Protein AF-A0A3B3ZWJ5-F1 (afdb_monomer)

pLDDT: mean 73.34, std 18.1, range [42.25, 98.38]

Organism: NCBI:txid409849

Mean predicted aligned error: 19.75 Å

Radius of gyration: 37.7 Å; Cα contacts (8 Å, |Δi|>4): 11; chains: 1; bounding box: 51×61×114 Å

Foldseek 3Di:
DPDVVVVVVVVVVVPPDDDDDDDDDDDDPPPDPDDPDPVVVVVVVVVVPPPPPVPPPDCVVVVCCQQPPPPVDDNQCSVDPVSVVVVVVVVVVVVVVVVVVVVVVVVVVDDDDDD

Structure (mmCIF, N/CA/C/O backbone):
data_AF-A0A3B3ZWJ5-F1
#
_entry.id   AF-A0A3B3ZWJ5-F1
#
loop_
_atom_site.group_PDB
_atom_site.id
_atom_site.type_symbol
_atom_site.label_atom_id
_atom_site.label_alt_id
_atom_site.label_comp_id
_atom_site.label_asym_id
_atom_site.label_entity_id
_atom_site.label_seq_id
_atom_site.pdbx_PDB_ins_code
_atom_site.Cartn_x
_atom_site.Cartn_y
_atom_site.Cartn_z
_atom_site.occupancy
_atom_site.B_iso_or_equiv
_atom_site.auth_seq_id
_atom_site.auth_comp_id
_atom_site.auth_asym_id
_atom_site.auth_atom_id
_atom_site.pdbx_PDB_model_num
ATOM 1 N N . MET A 1 1 ? -0.677 -21.384 -73.980 1.00 55.12 1 MET A N 1
ATOM 2 C CA . MET A 1 1 ? -0.555 -19.947 -73.640 1.00 55.12 1 MET A CA 1
ATOM 3 C C . MET A 1 1 ? -0.306 -19.825 -72.142 1.00 55.12 1 MET A C 1
ATOM 5 O O . MET A 1 1 ? -0.897 -20.605 -71.415 1.00 55.12 1 MET A O 1
ATOM 9 N N . SER A 1 2 ? 0.531 -18.880 -71.693 1.00 57.34 2 SER A N 1
ATOM 10 C CA . SER A 1 2 ? 0.799 -18.556 -70.269 1.00 57.34 2 SER A CA 1
ATOM 11 C C . SER A 1 2 ? 2.031 -19.177 -69.568 1.00 57.34 2 SER A C 1
ATOM 13 O O . SER A 1 2 ? 1.957 -19.631 -68.435 1.00 57.34 2 SER A O 1
ATOM 15 N N . THR A 1 3 ? 3.208 -19.120 -70.201 1.00 55.00 3 THR A N 1
ATOM 16 C CA . THR A 1 3 ? 4.511 -19.111 -69.478 1.00 55.00 3 THR A CA 1
ATOM 17 C C . THR A 1 3 ? 5.513 -18.089 -70.039 1.00 55.00 3 THR A C 1
ATOM 19 O O . THR A 1 3 ? 6.445 -17.696 -69.341 1.00 55.00 3 THR A O 1
ATOM 22 N N . ALA A 1 4 ? 5.295 -17.573 -71.256 1.00 58.44 4 ALA A N 1
ATOM 23 C CA . ALA A 1 4 ? 6.148 -16.551 -71.873 1.00 58.44 4 ALA A CA 1
ATOM 24 C C . ALA A 1 4 ? 5.963 -15.135 -71.283 1.00 58.44 4 ALA A C 1
ATOM 26 O O . ALA A 1 4 ? 6.929 -14.381 -71.187 1.00 58.44 4 ALA A O 1
ATOM 27 N N . LEU A 1 5 ? 4.758 -14.777 -70.817 1.00 58.16 5 LEU A N 1
ATOM 28 C CA . LEU A 1 5 ? 4.488 -13.420 -70.310 1.00 58.16 5 LEU A CA 1
ATOM 29 C C . LEU A 1 5 ? 5.080 -13.153 -68.916 1.00 58.16 5 LEU A C 1
ATOM 31 O O . LEU A 1 5 ? 5.478 -12.030 -68.624 1.00 58.16 5 LEU A O 1
ATOM 35 N N . LEU A 1 6 ? 5.233 -14.184 -68.079 1.00 57.81 6 LEU A N 1
ATOM 36 C CA . LEU A 1 6 ? 5.831 -14.036 -66.745 1.00 57.81 6 LEU A CA 1
ATOM 37 C C . LEU A 1 6 ? 7.364 -13.942 -66.779 1.00 57.81 6 LEU A C 1
ATOM 39 O O . LEU A 1 6 ? 7.963 -13.381 -65.861 1.00 57.81 6 LEU A O 1
ATOM 43 N N . ARG A 1 7 ? 8.009 -14.441 -67.844 1.00 58.38 7 ARG A N 1
ATOM 44 C CA . ARG A 1 7 ? 9.450 -14.245 -68.066 1.00 58.38 7 ARG A CA 1
ATOM 45 C C . ARG A 1 7 ? 9.746 -12.822 -68.547 1.00 58.38 7 ARG A C 1
ATOM 47 O O . ARG A 1 7 ? 10.710 -12.229 -68.083 1.00 58.38 7 ARG A O 1
ATOM 54 N N . SER A 1 8 ? 8.862 -12.255 -69.372 1.00 56.69 8 SER A N 1
ATOM 55 C CA . SER A 1 8 ? 8.975 -10.876 -69.866 1.00 56.69 8 SER A CA 1
ATOM 56 C C . SER A 1 8 ? 8.788 -9.822 -68.765 1.00 56.69 8 SER A C 1
ATOM 58 O O . SER A 1 8 ? 9.443 -8.787 -68.798 1.00 56.69 8 SER A O 1
ATOM 60 N N . TYR A 1 9 ? 7.947 -10.082 -67.756 1.00 53.50 9 TYR A N 1
ATOM 61 C CA . TYR A 1 9 ? 7.706 -9.128 -66.660 1.00 53.50 9 TYR A CA 1
ATOM 62 C C . TYR A 1 9 ? 8.855 -9.065 -65.634 1.00 53.50 9 TYR A C 1
ATOM 64 O O . TYR A 1 9 ? 9.033 -8.062 -64.949 1.00 53.50 9 TYR A O 1
ATOM 72 N N . ARG A 1 10 ? 9.664 -10.130 -65.534 1.00 58.59 10 ARG A N 1
ATOM 73 C CA . ARG A 1 10 ? 10.832 -10.199 -64.637 1.00 58.59 10 ARG A CA 1
ATOM 74 C C . ARG A 1 10 ? 12.054 -9.465 -65.199 1.00 58.59 10 ARG A C 1
ATOM 76 O O . ARG A 1 10 ? 12.891 -9.005 -64.430 1.00 58.59 10 ARG A O 1
ATOM 83 N N . ASP A 1 11 ? 12.139 -9.333 -66.519 1.00 55.75 11 ASP A N 1
ATOM 84 C CA . ASP A 1 11 ? 13.268 -8.683 -67.195 1.00 55.75 11 ASP A CA 1
ATOM 85 C C . ASP A 1 11 ? 13.173 -7.146 -67.122 1.00 55.75 11 ASP A C 1
ATOM 87 O O . ASP A 1 11 ? 14.163 -6.428 -66.991 1.00 55.75 11 ASP A O 1
ATOM 91 N N . GLN A 1 12 ? 11.948 -6.615 -67.071 1.00 51.19 12 GLN A N 1
ATOM 92 C CA . GLN A 1 12 ? 11.705 -5.171 -67.062 1.00 51.19 12 GLN A CA 1
ATOM 93 C C . GLN A 1 12 ? 12.038 -4.487 -65.722 1.00 51.19 12 GLN A C 1
ATOM 95 O O . GLN A 1 12 ? 12.322 -3.292 -65.693 1.00 51.19 12 GLN A O 1
ATOM 100 N N . THR A 1 13 ? 12.078 -5.233 -64.611 1.00 56.16 13 THR A N 1
ATOM 101 C CA . THR A 1 13 ? 12.458 -4.702 -63.286 1.00 56.16 13 THR A CA 1
ATOM 102 C C . THR A 1 13 ? 13.966 -4.528 -63.093 1.00 56.16 13 THR A C 1
ATOM 104 O O . THR A 1 13 ? 14.389 -3.879 -62.139 1.00 56.16 13 THR A O 1
ATOM 107 N N . VAL A 1 14 ? 14.788 -5.091 -63.983 1.00 56.56 14 VAL A N 1
ATOM 108 C CA . VAL A 1 14 ? 16.257 -5.000 -63.899 1.00 56.56 14 VAL A CA 1
ATOM 109 C C . VAL A 1 14 ? 16.793 -3.822 -64.728 1.00 56.56 14 VAL A C 1
ATOM 111 O O . VAL A 1 14 ? 17.875 -3.311 -64.446 1.00 56.56 14 VAL A O 1
ATOM 114 N N . LEU A 1 15 ? 15.998 -3.298 -65.670 1.00 56.78 15 LEU A N 1
ATOM 115 C CA . LEU A 1 15 ? 16.386 -2.219 -66.587 1.00 56.78 15 LEU A CA 1
ATOM 116 C C . LEU A 1 15 ? 16.105 -0.790 -66.067 1.00 56.78 15 LEU A C 1
ATOM 118 O O . LEU A 1 15 ? 16.153 0.163 -66.838 1.00 56.78 15 LEU A O 1
ATOM 122 N N . SER A 1 16 ? 15.801 -0.611 -64.775 1.00 52.69 16 SER A N 1
ATOM 123 C CA . SER A 1 16 ? 15.567 0.715 -64.168 1.00 52.69 16 SER A CA 1
ATOM 124 C C . SER A 1 16 ? 16.740 1.231 -63.322 1.00 52.69 16 SER A C 1
ATOM 126 O O . SER A 1 16 ? 16.567 2.154 -62.525 1.00 52.69 16 SER A O 1
ATOM 128 N N . LYS A 1 17 ? 17.933 0.638 -63.452 1.00 57.53 17 LYS A N 1
ATOM 129 C CA . LYS A 1 17 ? 19.159 1.101 -62.783 1.00 57.53 17 LYS A CA 1
ATOM 130 C C . LYS A 1 17 ? 20.157 1.666 -63.792 1.00 57.53 17 LYS A C 1
ATOM 132 O O . LYS A 1 17 ? 21.190 1.069 -64.058 1.00 57.53 17 LYS A O 1
ATOM 137 N N . GLU A 1 18 ? 19.847 2.847 -64.307 1.00 55.88 18 GLU A N 1
ATOM 138 C CA . GLU A 1 18 ? 20.816 3.720 -64.978 1.0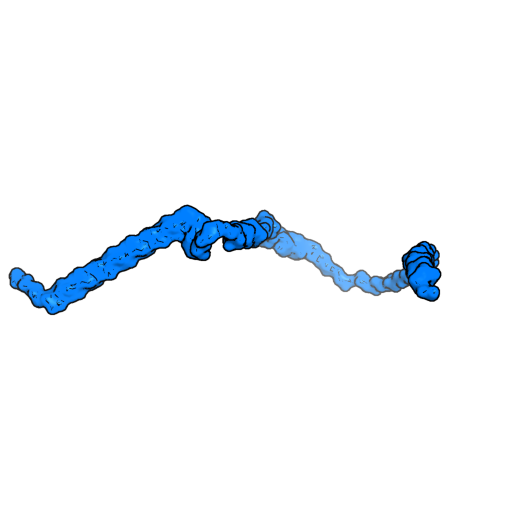0 55.88 18 GLU A CA 1
ATOM 139 C C . GLU A 1 18 ? 21.310 4.787 -63.976 1.00 55.88 18 GLU A C 1
ATOM 141 O O . GLU A 1 18 ? 20.480 5.463 -63.354 1.00 55.88 18 GLU A O 1
ATOM 146 N N . PRO A 1 19 ? 22.629 4.966 -63.777 1.00 52.88 19 PRO A N 1
ATOM 147 C CA . PRO A 1 19 ? 23.172 5.997 -62.900 1.00 52.88 19 PRO A CA 1
ATOM 148 C C . PRO A 1 19 ? 23.220 7.346 -63.632 1.00 52.88 19 PRO A C 1
ATOM 150 O O . PRO A 1 19 ? 24.039 7.549 -64.522 1.00 52.88 19 PRO A O 1
ATOM 153 N N . ARG A 1 20 ? 22.381 8.312 -63.235 1.00 47.09 20 ARG A N 1
ATOM 154 C CA . ARG A 1 20 ? 22.494 9.704 -63.708 1.00 47.09 20 ARG A CA 1
ATOM 155 C C . ARG A 1 20 ? 23.181 10.590 -62.670 1.00 47.09 20 ARG A C 1
ATOM 157 O O . ARG A 1 20 ? 22.578 10.986 -61.677 1.00 47.09 20 ARG A O 1
ATOM 164 N N . THR A 1 21 ? 24.420 10.965 -62.951 1.00 52.56 21 THR A N 1
ATOM 165 C CA . THR A 1 21 ? 25.017 12.253 -62.554 1.00 52.56 21 THR A CA 1
ATOM 166 C C . THR A 1 21 ? 25.292 13.046 -63.847 1.00 52.56 21 THR A C 1
ATOM 168 O O . THR A 1 21 ? 25.204 12.453 -64.923 1.00 52.56 21 THR A O 1
ATOM 171 N N . PRO A 1 22 ? 25.685 14.335 -63.841 1.00 54.38 22 PRO A N 1
ATOM 172 C CA . PRO A 1 22 ? 25.531 15.412 -62.855 1.00 54.38 22 PRO A CA 1
ATOM 173 C C . PRO A 1 22 ? 24.940 16.702 -63.497 1.00 54.38 22 PRO A C 1
ATOM 175 O O . PRO A 1 22 ? 25.341 17.086 -64.591 1.00 54.38 22 PRO A O 1
ATOM 178 N N . TYR A 1 23 ? 24.084 17.470 -62.805 1.00 42.25 23 TYR A N 1
ATOM 179 C CA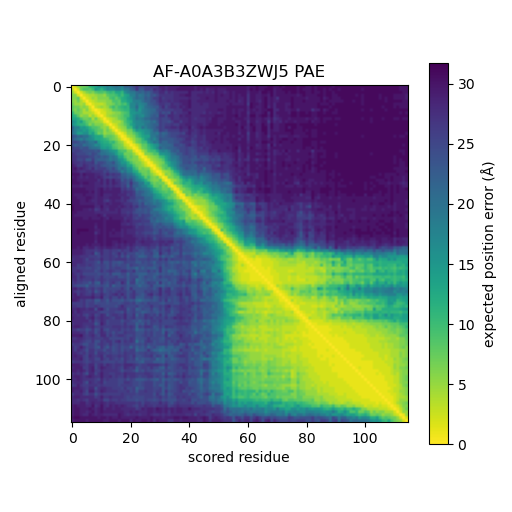 . TYR A 1 23 ? 23.997 18.916 -63.092 1.00 42.25 23 TYR A CA 1
ATOM 180 C C . TYR A 1 23 ? 23.586 19.764 -61.882 1.00 42.25 23 TYR A C 1
ATOM 182 O O . TYR A 1 23 ? 22.457 19.726 -61.397 1.00 42.25 23 TYR A O 1
ATOM 190 N N . SER A 1 24 ? 24.592 20.509 -61.424 1.00 48.47 24 SER A N 1
ATOM 191 C CA . SER A 1 24 ? 24.603 21.848 -60.833 1.00 48.47 24 SER A CA 1
ATOM 192 C C . SER A 1 24 ? 23.249 22.512 -60.548 1.00 48.47 24 SER A C 1
ATOM 194 O O . SER A 1 24 ? 22.551 22.964 -61.455 1.00 48.47 24 SER A O 1
ATOM 196 N N . ARG A 1 25 ? 22.935 22.690 -59.259 1.00 49.06 25 ARG A N 1
ATOM 197 C CA . ARG A 1 25 ? 21.978 23.704 -58.807 1.00 49.06 25 ARG A CA 1
ATOM 198 C C . ARG A 1 25 ? 22.743 24.758 -58.007 1.00 49.06 25 ARG A C 1
ATOM 200 O O . ARG A 1 25 ? 23.183 24.518 -56.888 1.00 49.06 25 ARG A O 1
ATOM 207 N N . SER A 1 26 ? 22.914 25.904 -58.655 1.00 52.75 26 SER A N 1
ATOM 208 C CA . SER A 1 26 ? 23.431 27.178 -58.161 1.00 52.75 26 SER A CA 1
ATOM 209 C C . SER A 1 26 ? 23.057 27.481 -56.706 1.00 52.75 26 SER A C 1
ATOM 211 O O . SER A 1 26 ? 21.877 27.575 -56.361 1.00 52.75 26 SER A O 1
ATOM 213 N N . THR A 1 27 ? 24.067 27.714 -55.874 1.00 57.62 27 THR A N 1
ATOM 214 C CA . THR A 1 27 ? 23.951 28.384 -54.579 1.00 57.62 27 THR A CA 1
ATOM 215 C C . THR A 1 27 ? 23.620 29.863 -54.791 1.00 57.62 27 THR A C 1
ATOM 217 O O . THR A 1 27 ? 24.408 30.576 -55.414 1.00 57.62 27 THR A O 1
ATOM 220 N N . PRO A 1 28 ? 22.509 30.395 -54.254 1.00 53.62 28 PRO A N 1
ATOM 221 C CA . PRO A 1 28 ? 22.390 31.831 -54.105 1.00 53.62 28 PRO A CA 1
ATOM 222 C C . PRO A 1 28 ? 23.211 32.244 -52.877 1.00 53.62 28 PRO A C 1
ATOM 224 O O . PRO A 1 28 ? 22.854 31.937 -51.739 1.00 53.62 28 PRO A O 1
ATOM 227 N N . GLN A 1 29 ? 24.325 32.937 -53.122 1.00 53.81 29 GLN A N 1
ATOM 228 C CA . GLN A 1 29 ? 25.047 33.735 -52.129 1.00 53.81 29 GLN A CA 1
ATOM 229 C C . GLN A 1 29 ? 24.080 34.752 -51.505 1.00 53.81 29 GLN A C 1
ATOM 231 O O . GLN A 1 29 ? 23.882 35.850 -52.021 1.00 53.81 29 GLN A O 1
ATOM 236 N N . ARG A 1 30 ? 23.446 34.386 -50.388 1.00 48.88 30 ARG A N 1
ATOM 237 C CA . ARG A 1 30 ? 22.723 35.331 -49.536 1.00 48.88 30 ARG A CA 1
ATOM 238 C C . ARG A 1 30 ? 23.699 35.920 -48.529 1.00 48.88 30 ARG A C 1
ATOM 240 O O . ARG A 1 30 ? 23.847 35.447 -47.406 1.00 48.88 30 ARG A O 1
ATOM 247 N N . HIS A 1 31 ? 24.350 36.988 -48.972 1.00 60.81 31 HIS A N 1
ATOM 248 C CA . HIS A 1 31 ? 24.917 38.017 -48.115 1.00 60.81 31 HIS A CA 1
ATOM 249 C C . HIS A 1 31 ? 23.800 38.578 -47.214 1.00 60.81 31 HIS A C 1
ATOM 251 O O . HIS A 1 31 ? 23.004 39.410 -47.638 1.00 60.81 31 HIS A O 1
ATOM 257 N N . LEU A 1 32 ? 23.729 38.087 -45.977 1.00 62.06 32 LEU A N 1
ATOM 258 C CA . LEU A 1 32 ? 23.146 38.763 -44.814 1.00 62.06 32 LEU A CA 1
ATOM 259 C C . LEU A 1 32 ? 23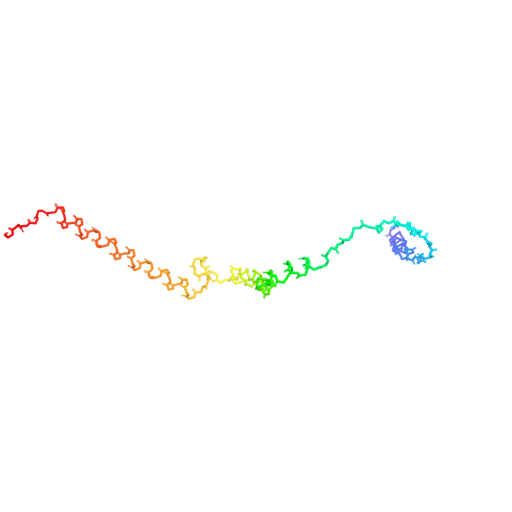.905 38.282 -43.570 1.00 62.06 32 LEU A C 1
ATOM 261 O O . LEU A 1 32 ? 23.399 37.580 -42.698 1.00 62.06 32 LEU A O 1
ATOM 265 N N . ARG A 1 33 ? 25.182 38.662 -43.510 1.00 60.75 33 ARG A N 1
ATOM 266 C CA . ARG A 1 33 ? 25.864 38.869 -42.232 1.00 60.75 33 ARG A CA 1
ATOM 267 C C . ARG A 1 33 ? 25.283 40.164 -41.688 1.00 60.75 33 ARG A C 1
ATOM 269 O O . ARG A 1 33 ? 25.358 41.130 -42.422 1.00 60.75 33 ARG A O 1
ATOM 276 N N . TRP A 1 34 ? 24.653 40.136 -40.513 1.00 52.53 34 TRP A N 1
ATOM 277 C CA . TRP A 1 34 ? 24.709 41.138 -39.428 1.00 52.53 34 TRP A CA 1
ATOM 278 C C . TRP A 1 34 ? 23.625 40.809 -38.392 1.00 52.53 34 TRP A C 1
ATOM 280 O O . TRP A 1 34 ? 22.678 41.553 -38.180 1.00 52.53 34 TRP A O 1
ATOM 290 N N . ILE A 1 35 ? 23.774 39.668 -37.721 1.00 62.19 35 ILE A N 1
ATOM 291 C CA . ILE A 1 35 ? 23.298 39.551 -36.344 1.00 62.19 35 ILE A CA 1
ATOM 292 C C . ILE A 1 35 ? 24.532 39.158 -35.548 1.00 62.19 35 ILE A C 1
ATOM 294 O O . ILE A 1 35 ? 24.982 38.011 -35.584 1.00 62.19 35 ILE A O 1
ATOM 298 N N . SER A 1 36 ? 25.136 40.150 -34.903 1.00 62.19 36 SER A N 1
ATOM 299 C CA . SER A 1 36 ? 26.155 39.973 -33.878 1.00 62.19 36 SER A CA 1
ATOM 300 C C . SER A 1 36 ? 25.545 39.168 -32.731 1.00 62.19 36 SER A C 1
ATOM 302 O O . SER A 1 36 ? 25.004 39.700 -31.769 1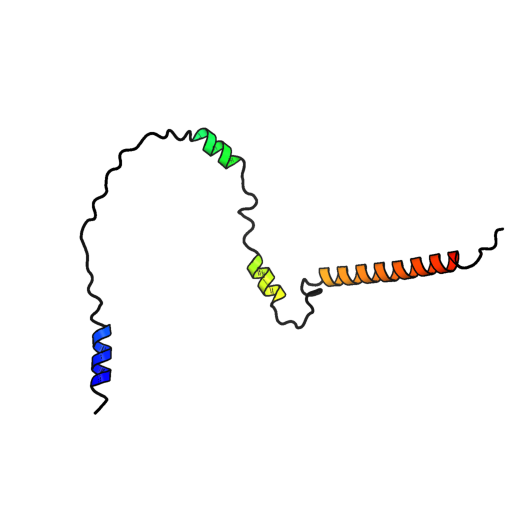.00 62.19 36 SER A O 1
ATOM 304 N N . SER A 1 37 ? 25.610 37.845 -32.856 1.00 61.69 37 SER A N 1
ATOM 305 C CA . SER A 1 37 ? 25.361 36.936 -31.746 1.00 61.69 37 SER A CA 1
ATOM 306 C C . SER A 1 37 ? 26.461 37.193 -30.730 1.00 61.69 37 SER A C 1
ATOM 308 O O . SER A 1 37 ? 27.619 36.934 -31.033 1.00 61.69 37 SER A O 1
ATOM 310 N N . THR A 1 38 ? 26.136 37.743 -29.563 1.00 61.25 38 THR A N 1
ATOM 311 C CA . THR A 1 38 ? 27.069 37.854 -28.439 1.00 61.25 38 THR A CA 1
ATOM 312 C C . THR A 1 38 ? 27.318 36.439 -27.897 1.00 6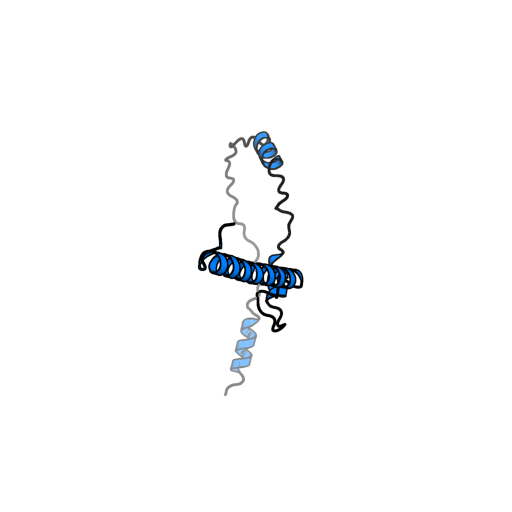1.25 38 THR A C 1
ATOM 314 O O . THR A 1 38 ? 26.479 35.892 -27.177 1.00 61.25 38 THR A O 1
ATOM 317 N N . PRO A 1 39 ? 28.452 35.782 -28.222 1.00 60.25 39 PRO A N 1
ATOM 318 C CA . PRO A 1 39 ? 28.656 34.385 -27.837 1.00 60.25 39 PRO A CA 1
ATOM 319 C C . PRO A 1 39 ? 28.858 34.241 -26.321 1.00 60.25 39 PRO A C 1
ATOM 321 O O . PRO A 1 39 ? 28.672 33.159 -25.769 1.00 60.25 39 PRO A O 1
ATOM 324 N N . ALA A 1 40 ? 29.200 35.336 -25.633 1.00 59.41 40 ALA A N 1
ATOM 325 C CA . ALA A 1 40 ? 29.472 35.358 -24.202 1.00 59.41 40 ALA A CA 1
ATOM 326 C C . ALA A 1 40 ? 28.222 35.064 -23.356 1.00 59.41 40 ALA A C 1
ATOM 328 O O . ALA A 1 40 ? 28.283 34.237 -22.449 1.00 59.41 40 ALA A O 1
ATOM 329 N N . LEU A 1 41 ? 27.069 35.658 -23.688 1.00 56.34 41 LEU A N 1
ATOM 330 C CA . LEU A 1 41 ? 25.824 35.409 -22.949 1.00 56.34 41 LEU A CA 1
ATOM 331 C C . LEU A 1 41 ? 25.283 34.002 -23.222 1.00 56.34 41 LEU A C 1
ATOM 333 O O . LEU A 1 41 ? 24.798 33.334 -22.312 1.00 56.34 41 LEU A O 1
ATOM 337 N N . GLN A 1 42 ? 25.440 33.505 -24.453 1.00 60.06 42 GLN A N 1
ATOM 338 C CA . GLN A 1 42 ? 25.004 32.160 -24.824 1.00 60.06 42 GLN A CA 1
ATOM 339 C C . GLN A 1 42 ? 25.883 31.068 -24.187 1.00 60.06 42 GLN A C 1
ATOM 341 O O . GLN A 1 42 ? 25.370 30.024 -23.788 1.00 60.06 42 GLN A O 1
ATOM 346 N N . ALA A 1 43 ? 27.191 31.305 -24.040 1.00 59.78 43 ALA A N 1
ATOM 347 C CA . ALA A 1 43 ? 28.109 30.390 -23.362 1.00 59.78 43 ALA A CA 1
ATOM 348 C C . ALA A 1 43 ? 27.862 30.325 -21.844 1.00 59.78 43 ALA A C 1
ATOM 350 O O . ALA A 1 43 ? 27.936 29.243 -21.261 1.00 59.78 43 ALA A O 1
ATOM 351 N N . VAL A 1 44 ? 27.518 31.454 -21.215 1.00 59.41 44 VAL A N 1
ATOM 352 C CA . VAL A 1 44 ? 27.149 31.514 -19.789 1.00 59.41 44 VAL A CA 1
ATOM 353 C C . VAL A 1 44 ? 25.779 30.869 -19.551 1.00 59.41 44 VAL A C 1
ATOM 355 O O . VAL A 1 44 ? 25.652 30.033 -18.660 1.00 59.41 44 VAL A O 1
ATOM 358 N N . ALA A 1 45 ? 24.787 31.137 -20.407 1.00 57.59 45 ALA A N 1
ATOM 359 C CA . ALA A 1 45 ? 23.468 30.501 -20.328 1.00 57.59 45 ALA A CA 1
ATOM 360 C C . ALA A 1 45 ? 23.526 28.974 -20.538 1.00 57.59 45 ALA A C 1
ATOM 362 O O . ALA A 1 45 ? 22.784 28.229 -19.901 1.00 57.59 45 ALA A O 1
ATOM 363 N N . ARG A 1 46 ? 24.440 28.483 -21.389 1.00 56.75 46 ARG A N 1
ATOM 364 C CA . ARG A 1 46 ? 24.646 27.041 -21.619 1.00 56.75 46 ARG A CA 1
ATOM 365 C C . ARG A 1 46 ? 25.393 26.330 -20.489 1.00 56.75 46 ARG A C 1
ATOM 367 O O . ARG A 1 46 ? 25.220 25.125 -20.343 1.00 56.75 46 ARG A O 1
ATOM 374 N N . ARG A 1 47 ? 26.211 27.031 -19.696 1.00 53.94 47 ARG A N 1
ATOM 375 C CA . ARG A 1 47 ? 26.963 26.422 -18.581 1.00 53.94 47 ARG A CA 1
ATOM 376 C C . ARG A 1 47 ? 26.118 26.195 -17.325 1.00 53.94 47 ARG A C 1
ATOM 378 O O . ARG A 1 47 ? 26.431 25.283 -16.567 1.00 53.94 47 ARG A O 1
ATOM 385 N N . SER A 1 48 ? 25.040 26.956 -17.133 1.00 54.56 48 SER A N 1
ATOM 386 C CA . SER A 1 48 ? 24.199 26.847 -15.927 1.00 54.56 48 SER A CA 1
ATOM 387 C C . SER A 1 48 ? 23.054 25.839 -16.030 1.00 54.56 48 SER A C 1
ATOM 389 O O . SER A 1 48 ? 22.467 25.488 -15.014 1.00 54.56 48 SER A O 1
ATOM 391 N N . ILE A 1 49 ? 22.778 25.295 -17.219 1.00 57.47 49 ILE A N 1
ATOM 392 C CA . ILE A 1 49 ? 21.951 24.088 -17.367 1.00 57.47 49 ILE A CA 1
ATOM 393 C C . ILE A 1 49 ? 22.892 22.933 -17.700 1.00 57.47 49 ILE A C 1
ATOM 395 O O . ILE A 1 49 ? 22.831 22.310 -18.760 1.00 57.47 49 ILE A O 1
ATOM 399 N N . SER A 1 50 ? 23.824 22.678 -16.781 1.00 49.56 50 SER A N 1
ATOM 400 C CA . SER A 1 50 ? 24.572 21.428 -16.760 1.00 49.56 50 SER A CA 1
ATOM 401 C C . SER A 1 50 ? 23.568 20.336 -16.414 1.00 49.56 50 SER A C 1
ATOM 403 O O . SER A 1 50 ? 23.239 20.084 -15.257 1.00 49.56 50 SER A O 1
ATOM 405 N N . SER A 1 51 ? 22.964 19.799 -17.467 1.00 51.97 51 SER A N 1
ATOM 406 C CA . SER A 1 51 ? 21.918 18.801 -17.414 1.00 51.97 51 SER A CA 1
ATOM 407 C C . SER A 1 51 ? 22.469 17.505 -16.829 1.00 51.97 51 SER A C 1
ATOM 409 O O . SER A 1 51 ? 22.903 16.602 -17.544 1.00 51.97 51 SER A O 1
ATOM 411 N N . SER A 1 52 ? 22.405 17.387 -15.508 1.00 49.53 52 SER A N 1
ATOM 412 C CA . SER A 1 52 ? 22.463 16.098 -14.819 1.00 49.53 52 SER A CA 1
ATOM 413 C C . SER A 1 52 ? 21.316 15.171 -15.262 1.00 49.53 52 SER A C 1
ATOM 415 O O . SER A 1 52 ? 21.407 13.960 -15.084 1.00 49.53 52 SER A O 1
ATOM 417 N N . ALA A 1 53 ? 20.284 15.706 -15.929 1.00 54.91 53 ALA A N 1
ATOM 418 C CA . ALA A 1 53 ? 19.161 14.959 -16.493 1.00 54.91 53 ALA A CA 1
ATOM 419 C C . ALA A 1 53 ? 19.444 14.295 -17.863 1.00 54.91 53 ALA A C 1
ATOM 421 O O . ALA A 1 53 ? 18.870 13.251 -18.156 1.00 54.91 53 ALA A O 1
ATOM 422 N N . VAL A 1 54 ? 20.346 14.824 -18.704 1.00 56.44 54 VAL A N 1
ATOM 423 C CA . VAL A 1 54 ? 20.615 14.282 -20.064 1.00 56.44 54 VAL A CA 1
ATOM 424 C C . VAL A 1 54 ? 21.432 12.978 -20.040 1.00 56.44 54 VAL A C 1
ATOM 426 O O . VAL A 1 54 ? 21.579 12.305 -21.059 1.00 56.44 54 VAL A O 1
ATOM 429 N N . ARG A 1 55 ? 21.935 12.561 -18.874 1.00 58.12 55 ARG A N 1
ATOM 430 C CA . ARG A 1 55 ? 22.715 11.321 -18.706 1.00 58.12 55 ARG A CA 1
ATOM 431 C C . ARG A 1 55 ? 21.959 10.200 -17.993 1.00 58.12 55 ARG A C 1
ATOM 433 O O . ARG A 1 55 ? 22.523 9.123 -17.822 1.00 58.12 55 ARG A O 1
ATOM 440 N N . GLN A 1 56 ? 20.689 10.385 -17.634 1.00 63.62 56 GLN A N 1
ATOM 441 C CA . GLN A 1 56 ? 19.864 9.263 -17.194 1.00 63.62 56 GLN A CA 1
ATOM 442 C C . GLN A 1 56 ? 19.249 8.606 -18.431 1.00 63.62 56 GLN A C 1
ATOM 444 O O . GLN A 1 56 ? 18.167 8.975 -18.876 1.00 63.62 56 GLN A O 1
ATOM 449 N N . GLY A 1 57 ? 19.990 7.670 -19.034 1.00 76.94 57 GLY A N 1
ATOM 450 C CA . GLY A 1 57 ? 19.543 6.932 -20.218 1.00 76.94 57 GLY A CA 1
ATOM 451 C C . GLY A 1 57 ? 18.129 6.366 -20.051 1.00 76.94 57 GLY A C 1
ATOM 452 O O . GLY A 1 57 ? 17.703 6.047 -18.939 1.00 76.94 57 GLY A O 1
ATOM 453 N N . ASN A 1 58 ? 17.391 6.256 -21.157 1.00 81.38 58 ASN A N 1
ATOM 454 C CA . ASN A 1 58 ? 16.000 5.819 -21.141 1.00 81.38 58 ASN A CA 1
ATOM 455 C C . ASN A 1 58 ? 15.863 4.407 -20.533 1.00 81.38 58 ASN A C 1
ATOM 457 O O . ASN A 1 58 ? 16.278 3.419 -21.135 1.00 81.38 58 ASN A O 1
ATOM 461 N N . LYS A 1 59 ? 15.250 4.312 -19.347 1.00 84.69 59 LYS A N 1
ATOM 462 C CA . LYS A 1 59 ? 14.985 3.041 -18.644 1.00 84.69 59 LYS A CA 1
ATOM 463 C C . LYS A 1 59 ? 13.596 2.462 -18.939 1.00 84.69 59 LYS A C 1
ATOM 465 O O . LYS A 1 59 ? 13.277 1.382 -18.439 1.00 84.69 59 LYS A O 1
ATOM 470 N N . VAL A 1 60 ? 12.775 3.151 -19.738 1.00 88.62 60 VAL A N 1
ATOM 471 C CA . VAL A 1 60 ? 11.415 2.715 -20.094 1.00 88.62 60 VAL A CA 1
ATOM 472 C C . VAL A 1 60 ? 11.409 1.323 -20.739 1.00 88.62 60 VAL A C 1
ATOM 474 O O . VAL A 1 60 ? 10.638 0.495 -20.257 1.00 88.62 60 VAL A O 1
ATOM 477 N N . PRO A 1 61 ? 12.295 0.984 -21.704 1.00 89.06 61 PRO A N 1
ATOM 478 C CA . PRO A 1 61 ? 12.284 -0.348 -22.318 1.00 89.06 61 PRO A CA 1
ATOM 479 C C . PRO A 1 61 ? 12.542 -1.477 -21.309 1.00 89.06 61 PRO A C 1
ATOM 481 O O . PRO A 1 61 ? 11.926 -2.537 -21.375 1.00 89.06 61 PRO A O 1
ATOM 484 N N . HIS A 1 62 ? 13.409 -1.239 -20.320 1.00 84.88 62 HIS A N 1
ATOM 485 C CA . HIS A 1 62 ? 13.703 -2.219 -19.274 1.00 84.88 62 HIS A CA 1
ATOM 486 C C . HIS A 1 62 ? 12.503 -2.436 -18.346 1.00 84.88 62 HIS A C 1
ATOM 488 O O . HIS A 1 62 ? 12.206 -3.563 -17.953 1.00 84.88 62 HIS A O 1
ATOM 494 N N . LYS A 1 63 ? 11.809 -1.359 -17.961 1.00 84.75 63 LYS A N 1
ATOM 495 C CA . LYS A 1 63 ? 10.607 -1.464 -17.124 1.00 84.75 63 LYS A CA 1
ATOM 496 C C . LYS A 1 63 ? 9.454 -2.108 -17.896 1.00 84.75 63 LYS A C 1
ATOM 498 O O . LYS A 1 63 ? 8.785 -2.970 -17.343 1.00 84.75 63 LYS A O 1
ATOM 503 N N . GLN A 1 64 ? 9.284 -1.777 -19.175 1.00 90.25 64 GLN A N 1
ATOM 504 C CA . GLN A 1 64 ? 8.308 -2.433 -20.049 1.00 90.25 64 GLN A CA 1
ATOM 505 C C . GLN A 1 64 ? 8.549 -3.940 -20.128 1.00 90.25 64 GLN A C 1
ATOM 507 O O . GLN A 1 64 ? 7.610 -4.696 -19.914 1.00 90.25 64 GLN A O 1
ATOM 512 N N . LYS A 1 65 ? 9.800 -4.381 -20.322 1.00 87.94 65 LYS A N 1
ATOM 513 C CA . LYS A 1 65 ? 10.139 -5.811 -20.331 1.00 87.94 65 LYS A CA 1
ATOM 514 C C . LYS A 1 65 ? 9.767 -6.508 -19.016 1.00 87.94 65 LYS A C 1
ATOM 516 O O . LYS A 1 65 ? 9.153 -7.563 -19.054 1.00 87.94 65 LYS A O 1
ATOM 521 N N . LEU A 1 66 ? 10.081 -5.897 -17.872 1.00 86.31 66 LEU A N 1
ATOM 522 C CA . LEU A 1 66 ? 9.778 -6.460 -16.549 1.00 86.31 66 LEU A CA 1
ATOM 523 C C . LEU A 1 66 ? 8.264 -6.612 -16.303 1.00 86.31 66 LEU A C 1
ATOM 525 O O . LEU A 1 66 ? 7.806 -7.635 -15.806 1.00 86.31 66 LEU A O 1
ATOM 529 N N . PHE A 1 67 ? 7.463 -5.609 -16.671 1.00 85.88 67 PHE A N 1
ATOM 530 C CA . PHE A 1 67 ? 6.010 -5.653 -16.462 1.00 85.88 67 PHE A CA 1
ATOM 531 C C . PHE A 1 67 ? 5.257 -6.459 -17.533 1.00 85.88 67 PHE A C 1
ATOM 533 O O . PHE A 1 67 ? 4.140 -6.908 -17.272 1.00 85.88 67 PHE A O 1
ATOM 540 N N . GLN A 1 68 ? 5.857 -6.682 -18.704 1.00 90.94 68 GLN A N 1
ATOM 541 C CA . GLN A 1 68 ? 5.287 -7.500 -19.782 1.00 90.94 68 GLN A CA 1
ATOM 542 C C . GLN A 1 68 ? 5.732 -8.967 -19.737 1.00 90.94 68 GLN A C 1
ATOM 544 O O . GLN A 1 68 ? 5.177 -9.774 -20.471 1.00 90.94 68 GLN A O 1
ATOM 549 N N . GLU A 1 69 ? 6.691 -9.331 -18.881 1.00 87.44 69 GLU A N 1
ATOM 550 C CA . GLU A 1 69 ? 7.112 -10.724 -18.702 1.00 87.44 69 GLU A CA 1
ATOM 551 C C . GLU A 1 69 ? 5.921 -11.597 -18.277 1.00 87.44 69 GLU A C 1
ATOM 553 O O . GLU A 1 69 ? 5.206 -11.255 -17.329 1.00 87.44 69 GLU A O 1
ATOM 558 N N . ASP A 1 70 ? 5.669 -12.699 -18.982 1.00 84.12 70 ASP A N 1
ATOM 559 C CA . ASP A 1 70 ? 4.489 -13.541 -18.763 1.00 84.12 70 ASP A CA 1
ATOM 560 C C . ASP A 1 70 ? 4.676 -14.492 -17.569 1.00 84.12 70 ASP A C 1
ATOM 562 O O . ASP A 1 70 ? 4.797 -15.704 -17.696 1.00 84.12 70 ASP A O 1
ATOM 566 N N . ASN A 1 71 ? 4.760 -13.904 -16.375 1.00 83.44 71 ASN A N 1
ATOM 567 C CA . ASN A 1 71 ? 4.987 -14.618 -15.118 1.00 83.44 71 ASN A CA 1
ATOM 568 C C . ASN A 1 71 ? 3.681 -14.990 -14.392 1.00 83.44 71 ASN A C 1
ATOM 570 O O . ASN A 1 71 ? 3.728 -15.411 -13.239 1.00 83.44 71 ASN A O 1
ATOM 574 N N . GLY A 1 72 ? 2.509 -14.712 -14.979 1.00 84.69 72 GLY A N 1
ATOM 575 C CA . GLY A 1 72 ? 1.201 -14.894 -14.326 1.00 84.69 72 GLY A CA 1
ATOM 576 C C . GLY A 1 72 ? 0.968 -14.061 -13.049 1.00 84.69 72 GLY A C 1
ATOM 577 O O . GLY A 1 72 ? -0.076 -14.188 -12.413 1.00 84.69 72 GLY A O 1
ATOM 578 N N . MET A 1 73 ? 1.919 -13.205 -12.650 1.00 85.75 73 MET A N 1
ATOM 579 C CA . MET A 1 73 ? 1.836 -12.406 -11.426 1.00 85.75 73 MET A CA 1
ATOM 580 C C . MET A 1 73 ? 0.925 -11.184 -11.594 1.00 85.75 73 MET A C 1
ATOM 582 O O . MET A 1 73 ? 1.001 -10.493 -12.618 1.00 85.75 73 MET A O 1
ATOM 586 N N . PRO A 1 74 ? 0.120 -10.849 -10.571 1.00 86.38 74 PRO A N 1
ATOM 587 C CA . PRO A 1 74 ? -0.726 -9.668 -10.609 1.00 86.38 74 PRO A CA 1
ATOM 588 C C . PRO A 1 74 ? 0.117 -8.387 -10.599 1.00 86.38 74 PRO A C 1
ATOM 590 O O . PRO A 1 74 ? 1.186 -8.321 -9.990 1.00 86.38 74 PRO A O 1
ATOM 593 N N . VAL A 1 75 ? -0.387 -7.336 -11.252 1.00 89.06 75 VAL A N 1
ATOM 594 C CA . VAL A 1 75 ? 0.358 -6.084 -11.482 1.00 89.06 75 VAL A CA 1
ATOM 595 C C . VAL A 1 75 ? 0.882 -5.427 -10.195 1.00 89.06 75 VAL A C 1
ATOM 597 O O . VAL A 1 75 ? 1.965 -4.853 -10.215 1.00 89.06 75 VAL A O 1
ATOM 600 N N . HIS A 1 76 ? 0.173 -5.571 -9.069 1.00 84.88 76 HIS A N 1
ATOM 601 C CA . HIS A 1 76 ? 0.543 -4.995 -7.769 1.00 84.88 76 HIS A CA 1
ATOM 602 C C . HIS A 1 76 ? 1.661 -5.751 -7.026 1.00 84.88 76 HIS A C 1
ATOM 604 O O . HIS A 1 76 ? 2.078 -5.299 -5.969 1.00 84.88 76 HIS A O 1
ATOM 610 N N . LEU A 1 77 ? 2.135 -6.889 -7.546 1.00 87.12 77 LEU A N 1
ATOM 611 C CA . LEU A 1 77 ? 3.313 -7.612 -7.037 1.00 87.12 77 LEU A CA 1
ATOM 612 C C . LEU A 1 77 ? 4.436 -7.699 -8.081 1.00 87.12 77 LEU A C 1
ATOM 614 O O . LEU A 1 77 ? 5.497 -8.267 -7.822 1.00 87.12 77 LEU A O 1
ATOM 618 N N . LYS A 1 78 ? 4.213 -7.160 -9.285 1.00 87.69 78 LYS A N 1
ATOM 619 C CA . LYS A 1 78 ? 5.093 -7.377 -10.437 1.00 87.69 78 LYS A CA 1
ATOM 620 C C . LYS A 1 78 ? 6.378 -6.543 -10.394 1.00 87.69 78 LYS A C 1
ATOM 622 O O . LYS A 1 78 ? 7.322 -6.854 -11.116 1.00 87.69 78 LYS A O 1
ATOM 627 N N . GLY A 1 79 ? 6.455 -5.530 -9.530 1.00 82.75 79 GLY A N 1
ATOM 628 C CA . GLY A 1 79 ? 7.692 -4.802 -9.238 1.00 82.75 79 GLY A CA 1
ATOM 629 C C . GLY A 1 79 ? 8.635 -5.538 -8.279 1.00 82.75 79 GLY A C 1
ATOM 630 O O . GLY A 1 79 ? 9.766 -5.085 -8.092 1.00 82.75 79 GLY A O 1
ATOM 631 N N . GLY A 1 80 ? 8.228 -6.693 -7.736 1.00 88.62 80 GLY A N 1
ATOM 632 C CA . GLY A 1 80 ? 9.092 -7.627 -7.013 1.00 88.62 80 GLY A CA 1
ATOM 633 C C . GLY A 1 80 ? 8.856 -7.667 -5.501 1.00 88.62 80 GLY A C 1
ATOM 634 O O . GLY A 1 80 ? 7.763 -7.409 -5.002 1.00 88.62 80 GLY A O 1
ATOM 635 N N . SER A 1 81 ? 9.901 -8.019 -4.747 1.00 87.56 81 SER A N 1
ATOM 636 C CA . SER A 1 81 ? 9.826 -8.242 -3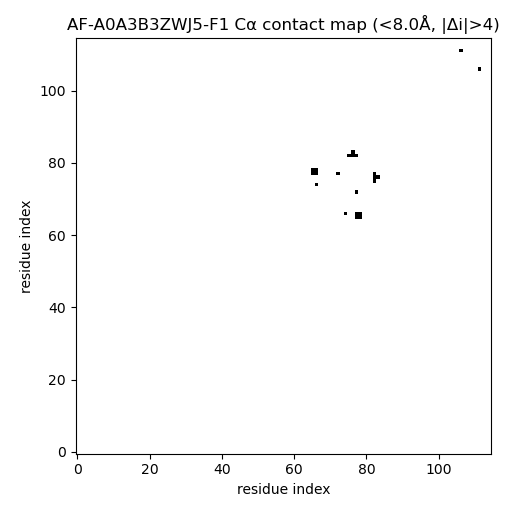.294 1.00 87.56 81 SER A CA 1
ATOM 637 C C . SER A 1 81 ? 9.463 -6.990 -2.489 1.00 87.56 81 SER A C 1
ATOM 639 O O . SER A 1 81 ? 8.822 -7.108 -1.445 1.00 87.56 81 SER A O 1
ATOM 641 N N . ALA A 1 82 ? 9.829 -5.801 -2.977 1.00 90.62 82 ALA A N 1
ATOM 642 C CA . ALA A 1 82 ? 9.468 -4.530 -2.352 1.00 90.62 82 ALA A CA 1
ATOM 643 C C . ALA A 1 82 ? 7.946 -4.309 -2.344 1.00 90.62 82 ALA A C 1
ATOM 645 O O . ALA A 1 82 ? 7.389 -3.956 -1.306 1.00 90.62 82 ALA A O 1
ATOM 646 N N . ASP A 1 83 ? 7.273 -4.597 -3.461 1.00 92.44 83 ASP A N 1
ATOM 647 C CA . ASP A 1 83 ? 5.817 -4.470 -3.580 1.00 92.44 83 ASP A CA 1
ATOM 648 C C . ASP A 1 83 ? 5.101 -5.454 -2.644 1.00 92.44 83 ASP A C 1
ATOM 650 O O . ASP A 1 83 ? 4.135 -5.098 -1.970 1.00 92.44 83 ASP A O 1
ATOM 654 N N . ALA A 1 84 ? 5.617 -6.683 -2.535 1.00 90.31 84 ALA A N 1
ATOM 655 C CA . ALA A 1 84 ? 5.072 -7.693 -1.632 1.00 90.31 84 ALA A CA 1
ATOM 656 C C . ALA A 1 84 ? 5.218 -7.302 -0.153 1.00 90.31 84 ALA A C 1
ATOM 658 O O . ALA A 1 84 ? 4.289 -7.507 0.633 1.00 90.31 84 ALA A O 1
ATOM 659 N N . LEU A 1 85 ? 6.368 -6.740 0.236 1.00 94.69 85 LEU A N 1
ATOM 660 C CA . LEU A 1 85 ? 6.578 -6.239 1.593 1.00 94.69 85 LEU A CA 1
ATOM 661 C C . LEU A 1 85 ? 5.633 -5.073 1.890 1.00 94.69 85 LEU A C 1
ATOM 663 O O . LEU A 1 85 ? 4.965 -5.097 2.920 1.00 94.69 85 LEU A O 1
ATOM 667 N N . LEU A 1 86 ? 5.540 -4.104 0.974 1.00 95.62 86 LEU A N 1
ATOM 668 C CA . LEU A 1 86 ? 4.659 -2.948 1.114 1.00 95.62 86 LEU A CA 1
ATOM 669 C C . LEU A 1 86 ? 3.192 -3.372 1.253 1.00 95.62 86 LEU A C 1
ATOM 671 O O . LEU A 1 86 ? 2.496 -2.909 2.149 1.00 95.62 86 LEU A O 1
ATOM 675 N N . TYR A 1 87 ? 2.732 -4.311 0.427 1.00 94.69 87 TYR A N 1
ATOM 676 C CA . TYR A 1 87 ? 1.373 -4.836 0.521 1.00 94.69 87 TYR A CA 1
ATOM 677 C C . TYR A 1 87 ? 1.093 -5.472 1.890 1.00 94.69 87 TYR A C 1
ATOM 679 O O . TYR A 1 87 ? 0.070 -5.192 2.517 1.00 94.69 87 TYR A O 1
ATOM 687 N N . ARG A 1 88 ? 2.013 -6.308 2.385 1.00 95.56 88 ARG A N 1
ATOM 688 C CA . ARG A 1 88 ? 1.858 -6.984 3.681 1.00 95.56 88 ARG A CA 1
ATOM 689 C C . ARG A 1 88 ? 1.843 -5.994 4.837 1.00 95.56 88 ARG A C 1
ATOM 691 O O . ARG A 1 88 ? 0.998 -6.123 5.718 1.00 95.56 88 ARG A O 1
ATOM 698 N N . THR A 1 89 ? 2.740 -5.009 4.840 1.00 97.25 89 THR A N 1
ATOM 699 C CA . THR A 1 89 ? 2.786 -4.003 5.909 1.00 97.25 89 T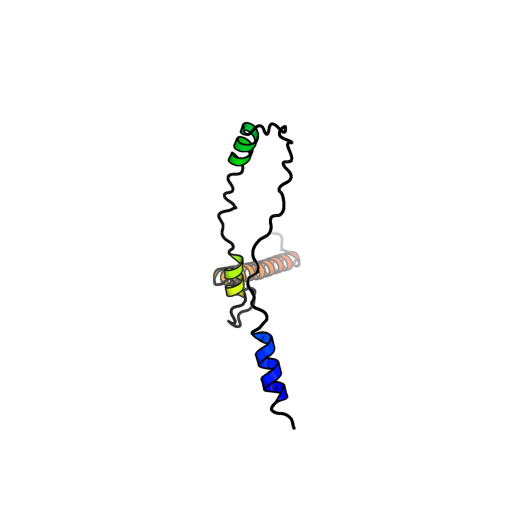HR A CA 1
ATOM 700 C C . THR A 1 89 ? 1.528 -3.144 5.911 1.00 97.25 89 THR A C 1
ATOM 702 O O . THR A 1 89 ? 0.947 -2.932 6.974 1.00 97.25 89 THR A O 1
ATOM 705 N N . THR A 1 90 ? 1.044 -2.719 4.739 1.00 97.12 90 THR A N 1
ATOM 706 C CA . THR A 1 90 ? -0.220 -1.982 4.623 1.00 97.12 90 THR A CA 1
ATOM 707 C C . THR A 1 90 ? -1.412 -2.820 5.087 1.00 97.12 90 THR A C 1
ATOM 709 O O . THR A 1 90 ? -2.260 -2.315 5.823 1.00 97.12 90 THR A O 1
ATOM 712 N N . MET A 1 91 ? -1.477 -4.104 4.731 1.00 97.88 91 MET A N 1
ATOM 713 C CA . MET A 1 91 ? -2.553 -4.985 5.197 1.00 97.88 91 MET A CA 1
ATOM 714 C C . MET A 1 91 ? -2.540 -5.171 6.713 1.00 97.88 91 MET A C 1
ATOM 716 O O . MET A 1 91 ? -3.572 -5.033 7.361 1.00 97.88 91 MET A O 1
ATOM 720 N N . VAL A 1 92 ? -1.370 -5.414 7.303 1.00 98.38 92 VAL A N 1
ATOM 721 C CA . VAL A 1 92 ? -1.244 -5.543 8.760 1.00 98.38 92 VAL A CA 1
ATOM 722 C C . VAL A 1 92 ? -1.669 -4.249 9.456 1.00 98.38 92 VAL A C 1
ATOM 724 O O . VAL A 1 92 ? -2.475 -4.290 10.383 1.00 98.38 92 VAL A O 1
ATOM 727 N N . LEU A 1 93 ? -1.194 -3.094 8.980 1.00 97.94 93 LEU A N 1
ATOM 728 C CA . LEU A 1 93 ? -1.545 -1.795 9.555 1.00 97.94 93 LEU A CA 1
ATOM 729 C C . LEU A 1 93 ? -3.051 -1.512 9.481 1.00 97.94 93 LEU A C 1
ATOM 731 O O . LEU A 1 93 ? -3.636 -1.060 10.462 1.00 97.94 93 LEU A O 1
ATOM 735 N N . THR A 1 94 ? -3.682 -1.784 8.339 1.00 98.00 94 THR A N 1
ATOM 736 C CA . THR A 1 94 ? -5.118 -1.528 8.145 1.00 98.00 94 THR A CA 1
ATOM 737 C C . THR A 1 94 ? -5.981 -2.445 9.002 1.00 98.00 94 THR A C 1
ATOM 739 O O . THR A 1 94 ? -6.884 -1.955 9.674 1.00 98.00 94 THR A O 1
ATOM 742 N N . VAL A 1 95 ? -5.674 -3.744 9.065 1.00 98.25 95 VAL A N 1
ATOM 743 C CA . VAL A 1 95 ? -6.401 -4.693 9.923 1.00 98.25 95 VAL A CA 1
ATOM 744 C C . VAL A 1 95 ? -6.260 -4.320 11.400 1.00 98.25 95 VAL A C 1
ATOM 746 O O . VAL A 1 95 ? -7.259 -4.297 12.121 1.00 98.25 95 VAL A O 1
ATOM 749 N N . MET A 1 96 ? -5.052 -3.958 11.849 1.00 98.31 96 MET A N 1
ATOM 750 C CA . MET A 1 96 ? -4.843 -3.469 13.216 1.00 98.31 96 MET A CA 1
ATOM 751 C C . MET A 1 96 ? -5.622 -2.178 13.486 1.00 98.31 96 MET A C 1
ATOM 753 O O . MET A 1 96 ? -6.273 -2.067 14.521 1.00 98.31 96 MET A O 1
ATOM 757 N N . GLY A 1 97 ? -5.597 -1.223 12.552 1.00 98.25 97 GLY A N 1
ATOM 758 C CA . GLY A 1 97 ? -6.327 0.037 12.670 1.00 98.25 97 GLY A CA 1
ATOM 759 C C . GLY A 1 97 ? -7.836 -0.169 12.790 1.00 98.25 97 GLY A C 1
ATOM 760 O O . GLY A 1 97 ? -8.462 0.404 13.677 1.00 98.25 97 GLY A O 1
ATOM 761 N N . VAL A 1 98 ? -8.418 -1.041 11.960 1.00 98.38 98 VAL A N 1
ATOM 762 C CA . VAL A 1 98 ? -9.843 -1.395 12.056 1.00 98.38 98 VAL A CA 1
ATOM 763 C C . VAL A 1 98 ? -10.153 -2.047 13.402 1.00 98.38 98 VAL A C 1
ATOM 765 O O . VAL A 1 98 ? -11.109 -1.643 14.059 1.00 98.38 98 VAL A O 1
ATOM 768 N N . GLY A 1 99 ? -9.337 -3.006 13.848 1.00 98.00 99 GLY A N 1
ATOM 769 C CA . GLY A 1 99 ? -9.520 -3.649 15.151 1.00 98.00 99 GLY A CA 1
ATOM 770 C C . GLY A 1 99 ? -9.480 -2.653 16.312 1.00 98.00 99 GLY A C 1
ATOM 771 O O . GLY A 1 99 ? -10.324 -2.711 17.205 1.00 98.00 99 GLY A O 1
ATOM 772 N N . TYR A 1 100 ? -8.553 -1.694 16.265 1.00 97.88 100 TYR A N 1
ATOM 773 C CA . TYR A 1 100 ? -8.441 -0.643 17.272 1.00 97.88 100 TYR A CA 1
ATOM 774 C C . TYR A 1 100 ? -9.662 0.285 17.283 1.00 97.88 100 TYR A C 1
ATOM 776 O O . TYR A 1 100 ? -10.221 0.553 18.344 1.00 97.88 100 TYR A O 1
ATOM 784 N N . VAL A 1 101 ? -10.132 0.715 16.109 1.00 97.75 101 VAL A N 1
ATOM 785 C CA . VAL A 1 101 ? -11.349 1.533 15.994 1.00 97.75 101 VAL A CA 1
ATOM 786 C C . VAL A 1 101 ? -12.568 0.785 16.531 1.00 97.75 101 VAL A C 1
ATOM 788 O O . VAL A 1 101 ? -13.366 1.373 17.253 1.00 97.75 101 VAL A O 1
ATOM 791 N N . VAL A 1 102 ? -12.708 -0.510 16.233 1.00 97.75 102 VAL A N 1
ATOM 792 C CA . VAL A 1 102 ? -13.804 -1.336 16.766 1.00 97.75 102 VAL A CA 1
ATOM 793 C C . VAL A 1 102 ? -13.714 -1.450 18.288 1.00 97.75 102 VAL A C 1
ATOM 795 O O . VAL A 1 102 ? -14.733 -1.318 18.963 1.00 97.75 102 VAL A O 1
ATOM 798 N N . TYR A 1 103 ? -12.516 -1.647 18.842 1.00 96.06 103 TYR A N 1
ATOM 799 C CA . TYR A 1 103 ? -12.307 -1.680 20.289 1.00 96.06 103 TYR A CA 1
ATOM 800 C C . TYR A 1 103 ? -12.720 -0.363 20.960 1.00 96.06 103 TYR A C 1
ATOM 802 O O . TYR A 1 103 ? -13.501 -0.383 21.913 1.00 96.06 103 TYR A O 1
ATOM 810 N N . GLU A 1 104 ? -12.256 0.778 20.443 1.00 95.19 104 GLU A N 1
ATOM 811 C CA . GLU A 1 104 ? -12.633 2.100 20.959 1.00 95.19 104 GLU A CA 1
ATOM 812 C C . GLU A 1 104 ? -14.137 2.360 20.803 1.00 95.19 104 GLU A C 1
ATOM 814 O O . GLU A 1 104 ? -14.771 2.862 21.729 1.00 95.19 104 GLU A O 1
ATOM 819 N N . LEU A 1 105 ? -14.742 1.958 19.680 1.00 96.19 105 LEU A N 1
ATOM 820 C CA . LEU A 1 105 ? -16.180 2.099 19.452 1.00 96.19 105 LEU A CA 1
ATOM 821 C C . LEU A 1 105 ? -16.989 1.294 20.472 1.00 96.19 105 LEU A C 1
ATOM 823 O O . LEU A 1 105 ? -17.940 1.816 21.045 1.00 96.19 105 LEU A O 1
ATOM 827 N N . VAL A 1 106 ? -16.606 0.041 20.733 1.00 95.50 106 VAL A N 1
ATOM 828 C CA . VAL A 1 106 ? -17.260 -0.809 21.740 1.00 95.50 106 VAL A CA 1
ATOM 829 C C . VAL A 1 106 ? -17.088 -0.207 23.131 1.00 95.50 106 VAL A C 1
ATOM 831 O O . VAL A 1 106 ? -18.060 -0.067 23.870 1.00 95.50 106 VAL A O 1
ATOM 834 N N . LYS A 1 107 ? -15.869 0.208 23.480 1.00 93.88 107 LYS A N 1
ATOM 835 C CA . LYS A 1 107 ? -15.580 0.863 24.758 1.00 93.88 107 LYS A CA 1
ATOM 836 C C . LYS A 1 107 ? -16.405 2.142 24.946 1.00 93.88 107 LYS A C 1
ATOM 838 O O . LYS A 1 107 ? -16.871 2.389 26.055 1.00 93.88 107 LYS A O 1
ATOM 843 N N . ALA A 1 108 ? -16.604 2.926 23.889 1.00 92.38 108 ALA A N 1
ATOM 844 C CA . ALA A 1 108 ? -17.420 4.137 23.910 1.00 92.38 108 ALA A CA 1
ATOM 845 C C . ALA A 1 108 ? -18.932 3.851 23.932 1.00 92.38 108 ALA A C 1
ATOM 847 O O . ALA A 1 108 ? -19.688 4.622 24.519 1.00 92.38 108 ALA A O 1
ATOM 848 N N . ALA A 1 109 ? -19.382 2.760 23.30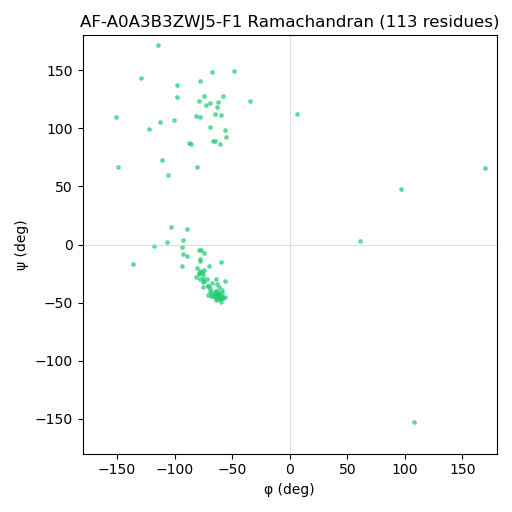4 1.00 92.62 109 ALA A N 1
ATOM 849 C CA . ALA A 1 109 ? -20.794 2.393 23.221 1.00 92.62 109 ALA A CA 1
ATOM 850 C C . ALA A 1 109 ? -21.364 1.890 24.556 1.00 92.62 109 ALA A C 1
ATOM 852 O O . ALA A 1 109 ? -22.553 2.068 24.820 1.00 92.62 109 ALA A O 1
ATOM 853 N N . TYR A 1 110 ? -20.532 1.272 25.400 1.00 92.06 110 TYR A N 1
ATOM 854 C CA . TYR A 1 110 ? -20.947 0.806 26.720 1.00 92.06 110 TYR A CA 1
ATOM 855 C C . TYR A 1 110 ? -20.565 1.807 27.819 1.00 92.06 110 TYR A C 1
ATOM 857 O O . TYR A 1 110 ? -19.444 2.320 27.828 1.00 92.06 110 TYR A O 1
ATOM 865 N N . PRO A 1 111 ? -21.467 2.076 28.784 1.00 87.25 111 PRO A N 1
ATOM 866 C CA . PRO A 1 111 ? -21.185 2.993 29.877 1.00 87.25 111 PRO A CA 1
ATOM 867 C C . PRO A 1 111 ?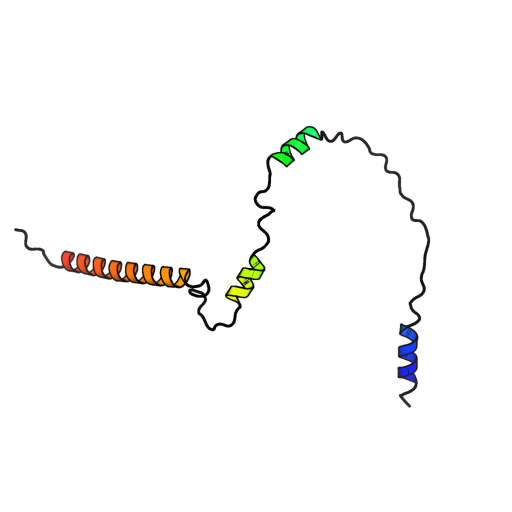 -20.031 2.457 30.726 1.00 87.25 111 PRO A C 1
ATOM 869 O O . PRO A 1 111 ? -20.116 1.386 31.328 1.00 87.25 111 PRO A O 1
ATOM 872 N N . GLN A 1 112 ? -18.948 3.224 30.784 1.00 80.00 112 GLN A N 1
ATOM 873 C CA . GLN A 1 112 ? -17.818 2.920 31.651 1.00 80.00 112 GLN A CA 1
ATOM 874 C C . GLN A 1 112 ? -18.206 3.256 33.092 1.00 80.00 112 GLN A C 1
ATOM 876 O O . GLN A 1 112 ? -18.687 4.360 33.372 1.00 80.00 112 GLN A O 1
ATOM 881 N N . LYS A 1 113 ? -18.019 2.301 34.009 1.00 78.25 113 LYS A N 1
ATOM 882 C CA . LYS A 1 113 ? -18.182 2.569 35.440 1.00 78.25 113 LYS A CA 1
ATOM 883 C C . LYS A 1 113 ? -17.146 3.622 35.824 1.00 78.25 113 LYS A C 1
ATOM 885 O O . LYS A 1 113 ? -15.960 3.440 35.567 1.00 78.25 113 LYS A O 1
ATOM 890 N N . LYS A 1 114 ? -17.618 4.738 36.369 1.00 71.19 114 LYS A N 1
ATOM 891 C CA . LYS A 1 114 ? -16.757 5.753 36.971 1.00 71.19 114 LYS A CA 1
ATOM 892 C C . LYS A 1 114 ? -16.385 5.215 38.350 1.00 71.19 114 LYS A C 1
ATOM 894 O O . LYS A 1 114 ? -17.301 4.847 39.087 1.00 71.19 114 LYS A O 1
ATOM 899 N N . GLU A 1 115 ? -15.092 5.083 38.633 1.00 59.38 115 GLU A N 1
ATOM 900 C CA . GLU A 1 115 ? -14.640 4.972 40.026 1.00 59.38 115 GLU A CA 1
ATOM 901 C C . GLU A 1 115 ? -14.909 6.281 40.771 1.00 59.38 115 GLU A C 1
ATOM 903 O O . GLU A 1 115 ? -14.819 7.354 40.121 1.00 59.38 115 GLU A O 1
#

Sequence (115 aa):
MSTALLRSYRDQTVLSKEPRTPYSRSTPQRHLRWISSTPALQAVARRSISSSAVRQGNKVPHKQKLFQEDNGMPVHLKGGSADALLYRTTMVLTVMGVGYVVYELVKAAYPQKKE

Secondary structure (DSSP, 8-state):
--SHHHHHHHHTTTTT----------------------HHHHHHHHHS---TTTTS---HHHHHHHHHS-----GGGTT-HHHHHHHHHHHHHHHHHHHHHHHHHHHHHSPPPP-

InterPro domains:
  IPR003177 Cytochrome c oxidase subunit VIIa, metazoa [PTHR10510] (30-114)
  IPR003177 Cytochrome c oxidase subunit VIIa, metazoa [cd00928] (58-110)
  IPR036539 Cytochrome c oxidase, subunit VIIa superfamily [G3DSA:4.10.91.10] (57-114)
  IPR036539 Cytochrome c oxidase, subunit VIIa superfamily [SSF81419] (57-113)
  IPR039297 Cytochrome c oxidase subunit VII [PF02238] (58-107)

Solvent-accessible surface area (backbone atoms only — not comparable to full-atom values): 7665 Å² total; per-residue (Å²): 139,89,67,68,66,68,58,57,60,62,56,62,73,67,74,76,76,76,92,85,82,87,82,90,78,83,78,78,85,74,89,72,89,82,76,86,74,65,61,65,63,55,54,54,62,56,60,75,61,69,58,77,68,80,70,64,70,87,55,61,68,62,52,50,51,58,71,63,51,90,72,87,65,56,79,78,45,53,84,36,70,66,36,48,51,52,51,51,52,52,50,52,51,49,55,50,51,52,53,51,52,51,51,52,49,52,57,68,73,44,87,74,84,77,129